Protein AF-A0A6V7J3D5-F1 (afdb_monomer)

Sequence (109 aa):
KNKAHYVNRNVTLDASRMIHCQREVVYLKENTRDIQSPIKFRVNYTLVQEEPVMPREGSPLPDINRYPILNQQEAARIFEASFQKDCGDNDICESNLMIDAELKLPPSV

Mean predicted aligned error: 9.76 Å

Structure (mmCIF, N/CA/C/O backbone):
data_AF-A0A6V7J3D5-F1
#
_entry.id   AF-A0A6V7J3D5-F1
#
loop_
_atom_site.group_PDB
_atom_site.id
_atom_site.type_symbol
_atom_site.label_atom_id
_atom_site.label_alt_id
_atom_site.label_comp_id
_atom_site.label_asym_id
_atom_site.label_entity_id
_atom_site.label_seq_id
_atom_site.pdbx_PDB_ins_code
_atom_site.Cartn_x
_atom_site.Cartn_y
_atom_site.Cartn_z
_atom_site.occupancy
_atom_site.B_iso_or_equiv
_atom_site.auth_seq_id
_atom_site.auth_comp_id
_atom_site.auth_asym_id
_atom_site.auth_atom_id
_atom_site.pdbx_PDB_model_num
ATOM 1 N N . LYS A 1 1 ? 9.035 -23.569 13.492 1.00 44.53 1 LYS A N 1
ATOM 2 C CA . LYS A 1 1 ? 9.610 -23.232 12.164 1.00 44.53 1 LYS A CA 1
ATOM 3 C C . LYS A 1 1 ? 9.153 -21.825 11.802 1.00 44.53 1 LYS A C 1
ATOM 5 O O . LYS A 1 1 ? 7.951 -21.602 11.781 1.00 44.53 1 LYS A O 1
ATOM 10 N N . ASN A 1 2 ? 10.084 -20.887 11.625 1.00 50.44 2 ASN A N 1
ATOM 11 C CA . ASN A 1 2 ? 9.792 -19.473 11.384 1.00 50.44 2 ASN A CA 1
ATOM 12 C C . ASN A 1 2 ? 9.276 -19.315 9.943 1.00 50.44 2 ASN A C 1
ATOM 14 O O . ASN A 1 2 ? 10.057 -19.403 8.999 1.00 50.44 2 ASN A O 1
ATOM 18 N N . LYS A 1 3 ? 7.955 -19.225 9.759 1.00 61.22 3 LYS A N 1
ATOM 19 C CA . LYS A 1 3 ? 7.347 -19.022 8.438 1.00 61.22 3 LYS A CA 1
ATOM 20 C C . LYS A 1 3 ? 7.452 -17.532 8.124 1.00 61.22 3 LYS A C 1
ATOM 22 O O . LYS A 1 3 ? 7.064 -16.709 8.944 1.00 61.22 3 LYS A O 1
ATOM 27 N N . ALA A 1 4 ? 8.010 -17.194 6.969 1.00 65.62 4 ALA A N 1
ATOM 28 C CA . ALA A 1 4 ? 8.067 -15.817 6.501 1.00 65.62 4 ALA A CA 1
ATOM 29 C C . ALA A 1 4 ? 6.648 -15.222 6.417 1.00 65.62 4 ALA A C 1
ATOM 31 O O . ALA A 1 4 ? 5.767 -15.820 5.805 1.00 65.62 4 ALA A O 1
ATOM 32 N N . HIS A 1 5 ? 6.438 -14.050 7.020 1.00 80.62 5 HIS A N 1
ATOM 33 C CA . HIS A 1 5 ? 5.182 -13.288 6.959 1.00 80.62 5 HIS A CA 1
ATOM 34 C C . HIS A 1 5 ? 5.155 -12.317 5.762 1.00 80.62 5 HIS A C 1
ATOM 36 O O . HIS A 1 5 ? 4.578 -11.238 5.845 1.00 80.62 5 HIS A O 1
ATOM 42 N N . TYR A 1 6 ? 5.824 -12.673 4.662 1.00 87.00 6 TYR A N 1
ATOM 43 C CA . TYR A 1 6 ? 5.902 -11.864 3.448 1.00 87.00 6 TYR A CA 1
ATOM 44 C C . TYR A 1 6 ? 5.644 -12.724 2.209 1.00 87.00 6 TYR A C 1
ATOM 46 O O . TYR A 1 6 ? 5.904 -13.929 2.207 1.00 87.00 6 TYR A O 1
ATOM 54 N N . VAL A 1 7 ? 5.132 -12.090 1.154 1.00 89.19 7 VAL A N 1
ATOM 55 C CA . VAL A 1 7 ? 4.831 -12.711 -0.140 1.00 89.19 7 VAL A CA 1
ATOM 56 C C . VAL A 1 7 ? 5.465 -11.854 -1.232 1.00 89.19 7 VAL A C 1
ATOM 58 O O . VAL A 1 7 ? 5.246 -10.647 -1.261 1.00 89.19 7 VAL A O 1
ATOM 61 N N . ASN A 1 8 ? 6.233 -12.481 -2.127 1.00 90.38 8 ASN A N 1
ATOM 62 C CA . ASN A 1 8 ? 6.891 -11.814 -3.254 1.00 90.38 8 ASN A CA 1
ATOM 63 C C . ASN A 1 8 ? 6.280 -12.281 -4.575 1.00 90.38 8 ASN A C 1
ATOM 65 O O . ASN A 1 8 ? 6.039 -13.479 -4.767 1.00 90.38 8 ASN A O 1
ATOM 69 N N . ARG A 1 9 ? 6.012 -11.335 -5.478 1.00 89.44 9 ARG A N 1
ATOM 70 C CA . ARG A 1 9 ? 5.306 -11.569 -6.742 1.00 89.44 9 ARG A CA 1
ATOM 71 C C . ARG A 1 9 ? 5.853 -10.646 -7.819 1.00 89.44 9 ARG A C 1
ATOM 73 O O . ARG A 1 9 ? 6.083 -9.472 -7.554 1.00 89.44 9 ARG A O 1
ATOM 80 N N . ASN A 1 10 ? 5.999 -11.185 -9.025 1.00 91.06 10 ASN A N 1
ATOM 81 C CA . ASN A 1 10 ? 6.324 -10.404 -10.210 1.00 91.06 10 ASN A CA 1
ATOM 82 C C . ASN A 1 10 ? 5.057 -10.248 -11.043 1.00 91.06 10 ASN A C 1
ATOM 84 O O . ASN A 1 10 ? 4.358 -11.230 -11.297 1.00 91.06 10 ASN A O 1
ATOM 88 N N . VAL A 1 11 ? 4.776 -9.018 -11.458 1.00 88.31 11 VAL A N 1
ATOM 89 C CA . VAL A 1 11 ? 3.608 -8.672 -12.266 1.00 88.31 11 VAL A CA 1
ATOM 90 C C . VAL A 1 11 ? 4.095 -7.958 -13.516 1.00 88.31 11 VAL A C 1
ATOM 92 O O . VAL A 1 11 ? 4.931 -7.061 -13.436 1.00 88.31 11 VAL A O 1
ATOM 95 N N . THR A 1 12 ? 3.551 -8.344 -14.667 1.00 87.38 12 THR A N 1
ATOM 96 C CA . THR A 1 12 ? 3.767 -7.647 -15.935 1.00 87.38 12 THR A CA 1
ATOM 97 C C . THR A 1 12 ? 2.500 -6.877 -16.277 1.00 87.38 12 THR A C 1
ATOM 99 O O . THR A 1 12 ? 1.419 -7.461 -16.359 1.00 87.38 12 THR A O 1
ATOM 102 N N . LEU A 1 13 ? 2.631 -5.563 -16.445 1.00 84.62 13 LEU A N 1
ATOM 103 C CA . LEU A 1 13 ? 1.550 -4.695 -16.900 1.00 84.62 13 LEU A CA 1
ATOM 104 C C . LEU A 1 13 ? 1.646 -4.559 -18.421 1.00 84.62 13 LEU A C 1
ATOM 106 O O . LEU A 1 13 ? 2.726 -4.306 -18.949 1.00 84.62 13 LEU A O 1
ATOM 110 N N . ASP A 1 14 ? 0.526 -4.740 -19.113 1.00 79.75 14 ASP A N 1
ATOM 111 C CA . ASP A 1 14 ? 0.416 -4.451 -20.543 1.00 79.75 14 ASP A CA 1
ATOM 112 C C . ASP A 1 14 ? -0.114 -3.020 -20.716 1.00 79.75 14 ASP A C 1
ATOM 114 O O . ASP A 1 14 ? -0.963 -2.574 -19.943 1.00 79.75 14 ASP A O 1
ATOM 118 N N . ALA A 1 15 ? 0.342 -2.305 -21.743 1.00 72.31 15 ALA A N 1
ATOM 119 C CA . ALA A 1 15 ? -0.114 -0.954 -22.068 1.00 72.31 15 ALA A CA 1
ATOM 120 C C . ALA A 1 15 ? -1.635 -0.892 -22.321 1.00 72.31 15 ALA A C 1
ATOM 122 O O . ALA A 1 15 ? -2.259 0.146 -22.113 1.00 72.31 15 ALA A O 1
ATOM 123 N N . SER A 1 16 ? -2.249 -2.015 -22.711 1.00 72.81 16 SER A N 1
ATOM 124 C CA . SER A 1 16 ? -3.706 -2.146 -22.847 1.00 72.81 16 SER A CA 1
ATOM 125 C C . SER A 1 16 ? -4.451 -2.275 -21.505 1.00 72.81 16 SER A C 1
ATOM 127 O O . SER A 1 16 ? -5.640 -1.964 -21.417 1.00 72.81 16 SER A O 1
ATOM 129 N N . ARG A 1 17 ? -3.767 -2.720 -20.441 1.00 65.62 17 ARG A N 1
ATOM 130 C CA . ARG A 1 17 ? -4.310 -2.969 -19.097 1.00 65.62 17 ARG A CA 1
ATOM 131 C C . ARG A 1 17 ? -3.474 -2.232 -18.054 1.00 65.62 17 ARG A C 1
ATOM 133 O O . ARG A 1 17 ? -2.682 -2.825 -17.328 1.00 65.62 17 ARG A O 1
ATOM 140 N N . MET A 1 18 ? -3.729 -0.929 -17.943 1.00 75.31 18 MET A N 1
ATOM 141 C CA . MET A 1 18 ? -3.058 -0.028 -16.994 1.00 75.31 18 MET A CA 1
ATOM 142 C C . MET A 1 18 ? -3.290 -0.374 -15.511 1.00 75.31 18 MET A C 1
ATOM 144 O O . MET A 1 18 ? -2.644 0.203 -14.642 1.00 75.31 18 MET A O 1
ATOM 148 N N . ILE A 1 19 ? -4.213 -1.291 -15.200 1.00 86.00 19 ILE A N 1
ATOM 149 C CA . ILE A 1 19 ? -4.553 -1.680 -13.830 1.00 86.00 19 ILE A CA 1
ATOM 150 C C . ILE A 1 19 ? -4.459 -3.200 -13.696 1.00 86.00 19 ILE A C 1
ATOM 152 O O . ILE A 1 19 ? -5.114 -3.944 -14.428 1.00 86.00 19 ILE A O 1
ATOM 156 N N . HIS A 1 20 ? -3.681 -3.649 -12.713 1.00 86.62 20 HIS A N 1
ATOM 157 C CA . HIS A 1 20 ? -3.632 -5.037 -12.270 1.00 86.62 20 HIS A CA 1
ATOM 158 C C . HIS A 1 20 ? -3.964 -5.111 -10.780 1.00 86.62 20 HIS A C 1
ATOM 160 O O . HIS A 1 20 ? -3.368 -4.404 -9.968 1.00 86.62 20 HIS A O 1
ATOM 166 N N . CYS A 1 21 ? -4.901 -5.987 -10.420 1.00 88.38 21 CYS A N 1
ATOM 167 C CA . CYS A 1 21 ? -5.288 -6.234 -9.036 1.00 88.38 21 CYS A CA 1
ATOM 168 C C . CYS A 1 21 ? -4.880 -7.646 -8.629 1.00 88.38 21 CYS A C 1
ATOM 170 O O . CYS A 1 21 ? -5.176 -8.611 -9.333 1.00 88.38 21 CYS A O 1
ATOM 172 N N . GLN A 1 22 ? -4.282 -7.762 -7.447 1.00 87.69 22 GLN A N 1
ATOM 173 C CA . GLN A 1 22 ? -3.945 -9.037 -6.836 1.00 87.69 22 GLN A CA 1
ATOM 174 C C . GLN A 1 22 ? -4.678 -9.189 -5.505 1.00 87.69 22 GLN A C 1
ATOM 176 O O . GLN A 1 22 ? -4.815 -8.231 -4.747 1.00 87.69 22 GLN A O 1
ATOM 181 N N . ARG A 1 23 ? -5.150 -10.406 -5.222 1.00 91.38 23 ARG A N 1
ATOM 182 C CA . ARG A 1 23 ? -5.800 -10.757 -3.959 1.00 91.38 23 ARG A CA 1
ATOM 183 C C . ARG A 1 23 ? -4.926 -11.745 -3.200 1.00 91.38 23 ARG A C 1
ATOM 185 O O . ARG A 1 23 ? -4.541 -12.768 -3.754 1.00 91.38 23 ARG A O 1
ATOM 192 N N . GLU A 1 24 ? -4.678 -11.452 -1.932 1.00 89.88 24 GLU A N 1
ATOM 193 C CA . GLU A 1 24 ? -3.980 -12.337 -1.002 1.00 89.88 24 GLU A CA 1
ATOM 194 C C . GLU A 1 24 ? -4.884 -12.576 0.212 1.00 89.88 24 GLU A C 1
ATOM 196 O O . GLU A 1 24 ? -5.498 -11.641 0.726 1.00 89.88 24 GLU A O 1
ATOM 201 N N . VAL A 1 25 ? -5.002 -13.834 0.644 1.00 90.31 25 VAL A N 1
ATOM 202 C CA . VAL A 1 25 ? -5.806 -14.217 1.815 1.00 90.31 25 VAL A CA 1
ATOM 203 C C . VAL A 1 25 ? -4.860 -14.505 2.971 1.00 90.31 25 VAL A C 1
ATOM 205 O O . VAL A 1 25 ? -4.007 -15.389 2.880 1.00 90.31 25 VAL A O 1
ATOM 208 N N . VAL A 1 26 ? -5.018 -13.758 4.061 1.00 89.06 26 VAL A N 1
ATOM 209 C CA . VAL A 1 26 ? -4.197 -13.881 5.269 1.00 89.06 26 VAL A CA 1
ATOM 210 C C . VAL A 1 26 ? -5.072 -14.382 6.410 1.00 89.06 26 VAL A C 1
ATOM 212 O O . VAL A 1 26 ? -6.208 -13.945 6.566 1.00 89.06 26 VAL A O 1
ATOM 215 N N . TYR A 1 27 ? -4.534 -15.300 7.209 1.00 88.06 27 TYR A N 1
ATOM 216 C CA . TYR A 1 27 ? -5.230 -15.882 8.353 1.00 88.06 27 TYR A CA 1
ATOM 217 C C . TYR A 1 27 ? -4.649 -15.356 9.659 1.00 88.06 27 TYR A C 1
ATOM 219 O O . TYR A 1 27 ? -3.429 -15.224 9.800 1.00 88.06 27 TYR A O 1
ATOM 227 N N . LEU A 1 28 ? -5.527 -15.102 10.627 1.00 87.75 28 LEU A N 1
ATOM 228 C CA . LEU A 1 28 ? -5.127 -14.777 11.987 1.00 87.75 28 LEU A CA 1
ATOM 229 C C . LEU A 1 28 ? -4.666 -16.049 12.700 1.00 87.75 28 LEU A C 1
ATOM 231 O O . LEU A 1 28 ? -5.306 -17.097 12.614 1.00 87.75 28 LEU A O 1
ATOM 235 N N . LYS A 1 29 ? -3.542 -15.965 13.411 1.00 87.50 29 LYS A N 1
ATOM 236 C CA . LYS A 1 29 ? -3.057 -17.084 14.217 1.00 87.50 29 LYS A CA 1
ATOM 237 C C . LYS A 1 29 ? -3.985 -17.288 15.417 1.00 87.50 29 LYS A C 1
ATOM 239 O O . LYS A 1 29 ? -4.323 -16.325 16.107 1.00 87.50 29 LYS A O 1
ATOM 244 N N . GLU A 1 30 ? -4.336 -18.538 15.701 1.00 87.00 30 GLU A N 1
ATOM 245 C CA . GLU A 1 30 ? -5.079 -18.890 16.913 1.00 87.00 30 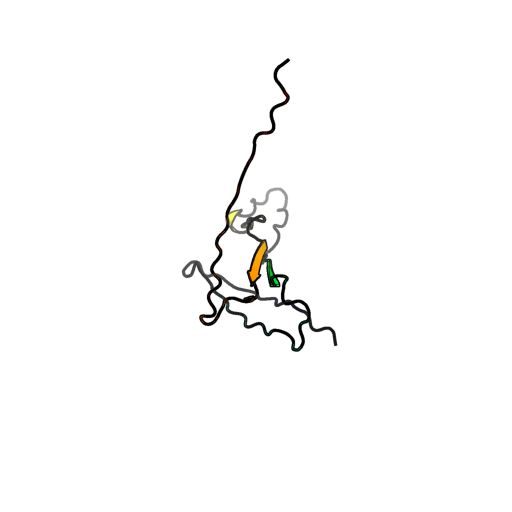GLU A CA 1
ATOM 246 C C . GLU A 1 30 ? -4.375 -18.367 18.177 1.00 87.00 30 GLU A C 1
ATOM 248 O O . GLU A 1 30 ? -3.141 -18.364 18.266 1.00 87.00 30 GLU A O 1
ATOM 253 N N . ASN A 1 31 ? -5.169 -17.945 19.165 1.00 84.75 31 ASN A N 1
ATOM 254 C CA . ASN A 1 31 ? -4.700 -17.381 20.437 1.00 84.75 31 ASN A CA 1
ATOM 255 C C . ASN A 1 31 ? -3.837 -16.113 20.294 1.00 84.75 31 ASN A C 1
ATOM 257 O O . ASN A 1 31 ? -2.897 -15.896 21.068 1.00 84.75 31 ASN A O 1
ATOM 261 N N . THR A 1 32 ? -4.137 -15.267 19.305 1.00 84.25 32 THR A N 1
ATOM 262 C CA . THR A 1 32 ? -3.545 -13.926 19.217 1.00 84.25 32 THR A CA 1
ATOM 263 C C . THR A 1 32 ? -3.936 -13.125 20.462 1.00 84.25 32 THR A C 1
ATOM 265 O O . THR A 1 32 ? -5.112 -12.881 20.704 1.00 84.25 32 THR A O 1
ATOM 268 N N . ARG A 1 33 ? -2.939 -12.769 21.286 1.00 85.69 33 ARG A N 1
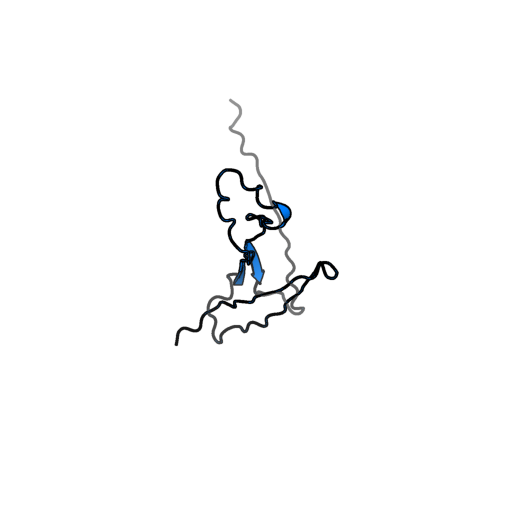ATOM 269 C CA . ARG A 1 33 ? -3.150 -12.082 22.574 1.00 85.69 33 ARG A CA 1
ATOM 270 C C . ARG A 1 33 ? -3.427 -10.591 22.413 1.00 85.69 33 ARG A C 1
ATOM 272 O O . ARG A 1 33 ? -4.177 -10.030 23.201 1.00 85.69 33 ARG A O 1
ATOM 279 N N . ASP A 1 34 ? -2.789 -9.963 21.430 1.00 84.88 34 ASP A N 1
ATOM 280 C CA . ASP A 1 34 ? -2.984 -8.548 21.133 1.00 84.88 34 ASP A CA 1
ATOM 281 C C . ASP A 1 34 ? -4.061 -8.390 20.058 1.00 84.88 34 ASP A C 1
ATOM 283 O O . ASP A 1 34 ? -3.820 -8.646 18.881 1.00 84.88 34 ASP A O 1
ATOM 287 N N . ILE A 1 35 ? -5.254 -8.002 20.502 1.00 84.81 35 ILE A N 1
ATOM 288 C CA . ILE A 1 35 ? -6.414 -7.674 19.661 1.00 84.81 35 ILE A CA 1
ATOM 289 C C . ILE A 1 35 ? -6.792 -6.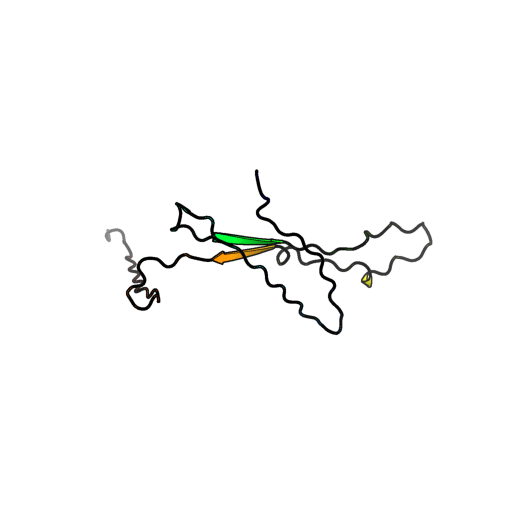191 19.786 1.00 84.81 35 ILE A C 1
ATOM 291 O O . ILE A 1 35 ? -7.913 -5.804 19.477 1.00 84.81 35 ILE A O 1
ATOM 295 N N . GLN A 1 36 ? -5.890 -5.368 20.325 1.00 85.06 36 GLN A N 1
ATOM 296 C CA . GLN A 1 36 ? -6.104 -3.930 20.497 1.00 85.06 36 GLN A CA 1
ATOM 297 C C . GLN A 1 36 ? -5.314 -3.140 19.454 1.00 85.06 36 GLN A C 1
ATOM 299 O O . GLN A 1 36 ? -5.801 -2.139 18.934 1.00 85.06 36 GLN A O 1
ATOM 304 N N . SER A 1 37 ? -4.109 -3.604 19.117 1.00 90.12 37 SER A N 1
ATOM 305 C CA . SER A 1 37 ? -3.298 -2.994 18.068 1.00 90.12 37 SER A CA 1
ATOM 306 C C . SER A 1 37 ? -3.809 -3.385 16.676 1.00 90.12 37 SER A C 1
ATOM 308 O O . SER A 1 37 ? -4.050 -4.569 16.426 1.00 90.12 37 SER A O 1
ATOM 310 N N . PRO A 1 38 ? -3.926 -2.439 15.727 1.00 92.06 38 PRO A N 1
ATOM 311 C CA . PRO A 1 38 ? -4.255 -2.776 14.349 1.00 92.06 38 PRO A CA 1
ATOM 312 C C . PRO A 1 38 ? -3.110 -3.548 13.680 1.00 92.06 38 PRO A C 1
ATOM 314 O O . PRO A 1 38 ? -1.925 -3.285 13.911 1.00 92.06 38 PRO A O 1
ATOM 317 N N . ILE A 1 39 ? -3.459 -4.485 12.799 1.00 91.25 39 ILE A N 1
ATOM 318 C CA . ILE A 1 39 ? -2.487 -5.216 11.984 1.00 91.25 39 ILE A CA 1
ATOM 319 C C . ILE A 1 39 ? -2.070 -4.325 10.818 1.00 91.25 39 ILE A C 1
ATOM 321 O O . ILE A 1 39 ? -2.882 -3.997 9.954 1.00 91.25 39 ILE A O 1
ATOM 325 N N . LYS A 1 40 ? -0.785 -3.967 10.768 1.00 92.62 40 LYS A N 1
ATOM 326 C CA . LYS A 1 40 ? -0.214 -3.173 9.676 1.00 92.62 40 LYS A CA 1
ATOM 327 C C . LYS A 1 40 ? 0.303 -4.076 8.564 1.00 92.62 40 LYS A C 1
ATOM 329 O O . LYS A 1 40 ? 1.160 -4.930 8.791 1.00 92.62 40 LYS A O 1
ATOM 334 N N . PHE A 1 41 ? -0.162 -3.835 7.350 1.00 92.12 41 PHE A N 1
ATOM 335 C CA . PHE A 1 41 ? 0.337 -4.449 6.132 1.00 92.12 41 PHE A CA 1
ATOM 336 C C . PHE A 1 41 ? 1.204 -3.449 5.385 1.00 92.12 41 PHE A C 1
ATOM 338 O O . PHE A 1 41 ? 0.831 -2.291 5.213 1.00 92.12 41 PHE A O 1
ATOM 345 N N . ARG A 1 42 ? 2.364 -3.907 4.919 1.00 92.06 42 ARG A N 1
ATOM 346 C CA . ARG A 1 42 ? 3.275 -3.108 4.104 1.00 92.06 42 ARG A CA 1
ATOM 347 C C . ARG A 1 42 ? 3.452 -3.771 2.750 1.00 92.06 42 ARG A C 1
ATOM 349 O O . ARG A 1 42 ? 3.882 -4.919 2.680 1.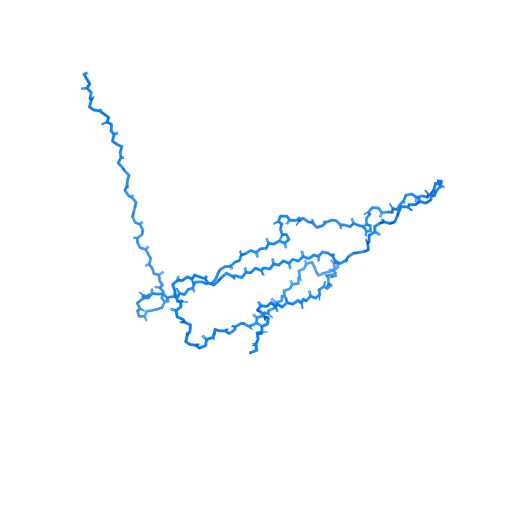00 92.06 42 ARG A O 1
ATOM 356 N N . VAL A 1 43 ? 3.167 -3.024 1.693 1.00 91.06 43 VAL A N 1
ATOM 357 C CA . VAL A 1 43 ? 3.451 -3.414 0.313 1.00 91.06 43 VAL A CA 1
ATOM 358 C C . VAL A 1 43 ? 4.585 -2.541 -0.187 1.00 91.06 43 VAL A C 1
ATOM 360 O O . VAL A 1 43 ? 4.494 -1.319 -0.128 1.00 91.06 43 VAL A O 1
ATOM 363 N N . ASN A 1 44 ? 5.642 -3.182 -0.674 1.00 91.25 44 ASN A N 1
ATOM 364 C CA . ASN A 1 44 ? 6.724 -2.521 -1.389 1.00 91.25 44 ASN A CA 1
ATOM 365 C C . ASN A 1 44 ? 6.777 -3.106 -2.798 1.00 91.25 44 ASN A C 1
ATOM 367 O O . ASN A 1 44 ? 6.649 -4.322 -2.952 1.00 91.25 44 ASN A O 1
ATOM 371 N N . TYR A 1 45 ? 7.008 -2.271 -3.803 1.00 89.62 45 TYR A N 1
ATOM 372 C CA . TYR A 1 45 ? 7.219 -2.729 -5.170 1.00 89.62 45 TYR A CA 1
ATOM 373 C C . TYR A 1 45 ? 8.423 -2.036 -5.801 1.00 89.62 45 TYR A C 1
ATOM 375 O O . TYR A 1 45 ? 8.773 -0.908 -5.463 1.00 89.62 45 TYR A O 1
ATOM 383 N N . THR A 1 46 ? 9.074 -2.745 -6.716 1.00 89.69 46 THR A N 1
ATOM 384 C CA . THR A 1 46 ? 10.228 -2.267 -7.476 1.00 89.69 46 THR A CA 1
ATOM 385 C C . THR A 1 46 ? 9.975 -2.488 -8.958 1.00 89.69 46 THR A C 1
ATOM 387 O O . THR A 1 46 ? 9.199 -3.365 -9.344 1.00 89.69 46 THR A O 1
ATOM 390 N N . LEU A 1 47 ? 10.624 -1.685 -9.800 1.00 88.19 47 LEU A N 1
ATOM 391 C CA . LEU A 1 47 ? 10.618 -1.930 -11.233 1.00 88.19 47 LEU A CA 1
ATOM 392 C C . LEU A 1 47 ? 11.697 -2.965 -11.563 1.00 88.19 47 LEU A C 1
ATOM 394 O O . LEU A 1 47 ? 12.848 -2.817 -11.157 1.00 88.19 47 LEU A O 1
ATOM 398 N N . VAL A 1 48 ? 11.326 -4.013 -12.295 1.00 87.69 48 VAL A N 1
ATOM 399 C CA . VAL A 1 48 ? 12.296 -4.954 -12.862 1.00 87.69 48 VAL A CA 1
ATOM 400 C C . VAL A 1 48 ? 12.768 -4.367 -14.191 1.00 87.69 48 VAL A C 1
ATOM 402 O O . VAL A 1 48 ? 12.023 -4.386 -15.167 1.00 87.69 48 VAL A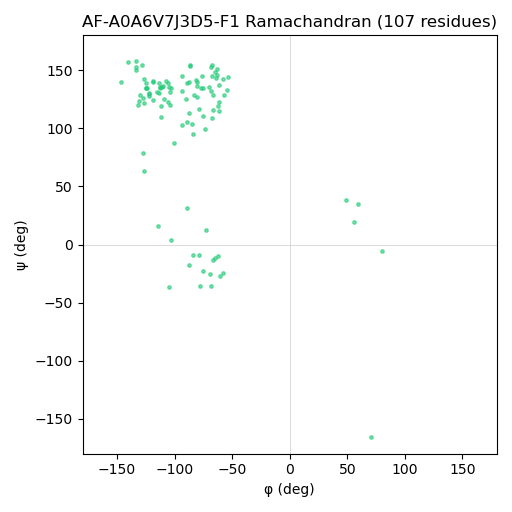 O 1
ATOM 405 N N . GLN A 1 49 ? 13.977 -3.808 -14.212 1.00 82.69 49 GLN A N 1
ATOM 406 C CA . GLN A 1 49 ? 14.598 -3.212 -15.399 1.00 82.69 49 GLN A CA 1
ATOM 407 C C . GLN A 1 49 ? 16.087 -3.536 -15.465 1.00 82.69 49 GLN A C 1
ATOM 409 O O . GLN A 1 49 ? 16.719 -3.801 -14.442 1.00 82.69 49 GLN A O 1
ATOM 414 N N . GLU A 1 50 ? 16.642 -3.479 -16.670 1.00 83.06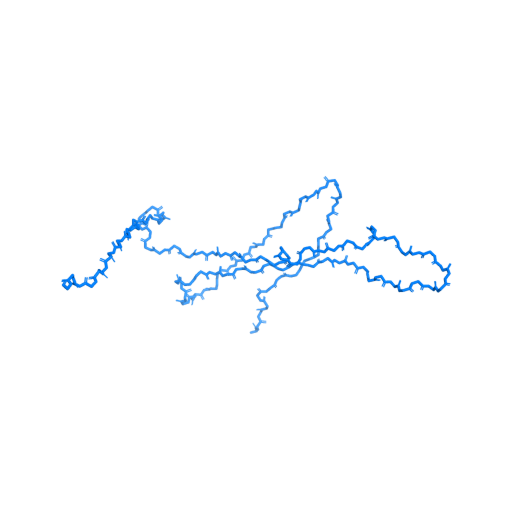 50 GLU A N 1
ATOM 415 C CA . GLU A 1 50 ? 18.088 -3.494 -16.877 1.00 83.06 50 GLU A CA 1
ATOM 416 C C . GLU A 1 50 ? 18.682 -2.120 -16.533 1.00 83.06 50 GLU A C 1
ATOM 418 O O . GLU A 1 50 ? 18.049 -1.080 -16.748 1.00 83.06 50 GLU A O 1
ATOM 423 N N . GLU A 1 51 ? 19.897 -2.107 -15.985 1.00 82.81 51 GLU A N 1
ATOM 424 C CA . GLU A 1 51 ? 20.626 -0.864 -15.731 1.00 82.81 51 GLU A CA 1
ATOM 425 C C . GLU A 1 51 ? 21.300 -0.357 -17.016 1.00 82.81 51 GLU A C 1
ATOM 427 O O . GLU A 1 51 ? 21.842 -1.155 -17.789 1.00 82.81 51 GLU A O 1
ATOM 432 N N . PRO A 1 52 ? 21.293 0.965 -17.268 1.00 83.44 52 PRO A N 1
ATOM 433 C CA . PRO A 1 52 ? 21.923 1.521 -18.453 1.00 83.44 52 PRO A CA 1
ATOM 434 C C . PRO A 1 52 ? 23.443 1.345 -18.393 1.00 83.44 52 PRO A C 1
ATOM 436 O O . PRO A 1 52 ? 24.103 1.749 -17.436 1.00 83.44 52 PRO A O 1
ATOM 439 N N . VAL A 1 53 ? 24.011 0.788 -19.461 1.00 85.50 53 VAL A N 1
ATOM 440 C CA . VAL A 1 53 ? 25.464 0.654 -19.621 1.00 85.50 53 VAL A CA 1
ATOM 441 C C . VAL A 1 53 ? 26.024 1.902 -20.295 1.00 85.50 53 VAL A C 1
ATOM 443 O O . VAL A 1 53 ? 25.443 2.420 -21.251 1.00 85.50 53 VAL A O 1
ATOM 446 N N . MET A 1 54 ? 27.176 2.376 -19.815 1.00 86.50 54 MET A N 1
ATOM 447 C CA . MET A 1 54 ? 27.861 3.520 -20.410 1.00 86.50 54 MET A CA 1
ATOM 448 C C . MET A 1 54 ? 28.260 3.209 -21.868 1.00 86.50 54 MET A C 1
ATOM 450 O O . MET A 1 54 ? 28.972 2.227 -22.108 1.00 86.50 54 MET A O 1
ATOM 454 N N . PRO A 1 55 ? 27.818 4.018 -22.849 1.00 90.00 55 PRO A N 1
ATOM 455 C CA . PRO A 1 55 ? 28.196 3.840 -24.246 1.00 90.00 55 PRO A CA 1
ATOM 456 C C . PRO A 1 55 ? 29.692 4.126 -24.451 1.00 90.00 55 PRO A C 1
ATOM 458 O O . PRO A 1 55 ? 30.306 4.887 -23.703 1.00 90.00 55 PRO A O 1
ATOM 461 N N . ARG A 1 56 ? 30.291 3.536 -25.492 1.00 92.81 56 ARG A N 1
ATOM 462 C CA . ARG A 1 56 ? 31.675 3.852 -25.890 1.00 92.81 56 ARG A CA 1
ATOM 463 C C . ARG A 1 56 ? 31.752 5.274 -26.449 1.00 92.81 56 ARG A C 1
ATOM 465 O O . ARG A 1 56 ? 30.783 5.760 -27.037 1.00 92.81 56 ARG A O 1
ATOM 472 N N . GLU A 1 57 ? 32.908 5.916 -26.334 1.00 91.19 57 GLU A N 1
ATOM 473 C CA . GLU A 1 57 ? 33.131 7.234 -26.935 1.00 91.19 57 GLU A CA 1
ATOM 474 C C . GLU A 1 57 ? 32.824 7.214 -28.442 1.00 91.19 57 GLU A C 1
ATOM 476 O O . GLU A 1 57 ? 33.212 6.294 -29.163 1.00 91.19 57 GLU A O 1
ATOM 481 N N . GLY A 1 58 ? 32.064 8.208 -28.908 1.00 90.94 58 GLY A N 1
ATOM 482 C CA . GLY A 1 58 ? 31.610 8.311 -30.299 1.00 90.94 58 GLY A CA 1
ATOM 483 C C . GLY A 1 58 ? 30.391 7.453 -30.665 1.00 90.94 58 GLY A C 1
ATOM 484 O O . GLY A 1 58 ? 29.884 7.587 -31.777 1.00 90.94 58 GLY A O 1
ATOM 485 N N . SER A 1 59 ? 29.887 6.602 -29.764 1.00 91.44 59 SER A N 1
ATOM 486 C CA . SER A 1 59 ? 28.645 5.849 -29.989 1.00 91.44 59 SER A CA 1
ATOM 487 C C . SER A 1 59 ? 27.400 6.651 -29.567 1.00 91.44 59 SER A C 1
ATOM 489 O O . SER A 1 59 ? 27.501 7.548 -28.724 1.00 91.44 59 SER A O 1
ATOM 491 N N . PRO A 1 60 ? 26.223 6.388 -30.170 1.00 89.00 60 PRO A N 1
ATOM 492 C CA . PRO A 1 60 ? 25.002 7.117 -29.842 1.00 89.00 60 PRO A CA 1
ATOM 493 C C . PRO A 1 60 ? 24.566 6.866 -28.394 1.00 89.00 60 PRO A C 1
ATOM 495 O O . PRO A 1 60 ? 24.760 5.779 -27.846 1.00 89.00 60 PRO A O 1
ATOM 498 N N . LEU A 1 61 ? 23.943 7.879 -27.788 1.00 86.44 61 LEU A N 1
ATOM 499 C CA . LEU A 1 61 ? 23.401 7.774 -26.435 1.00 86.44 61 LEU A CA 1
ATOM 500 C C . LEU A 1 61 ? 22.268 6.730 -26.371 1.00 86.44 61 LEU A C 1
ATOM 502 O O . LEU A 1 61 ? 21.472 6.643 -27.312 1.00 86.44 61 LEU A O 1
ATOM 506 N N . PRO A 1 62 ? 22.158 5.959 -25.270 1.00 86.62 62 PRO A N 1
ATOM 507 C CA . PRO A 1 62 ? 21.027 5.070 -25.044 1.00 86.62 62 PRO A CA 1
ATOM 508 C C . PRO A 1 62 ? 19.702 5.836 -25.042 1.00 86.62 62 PRO A C 1
ATOM 510 O O . PRO A 1 62 ? 19.608 6.945 -24.518 1.00 86.62 62 PRO A O 1
ATOM 513 N N . ASP A 1 63 ? 18.662 5.215 -25.595 1.00 87.44 63 ASP A N 1
ATOM 514 C CA . ASP A 1 63 ? 17.308 5.764 -25.565 1.00 87.44 63 ASP A CA 1
ATOM 515 C C . ASP A 1 63 ? 16.770 5.782 -24.127 1.00 87.44 63 ASP A C 1
ATOM 517 O O . ASP A 1 63 ? 16.571 4.732 -23.509 1.00 87.44 63 ASP A O 1
ATOM 521 N N . ILE A 1 64 ? 16.519 6.987 -23.611 1.00 86.81 64 ILE A N 1
ATOM 522 C CA . ILE A 1 64 ? 16.033 7.219 -22.247 1.00 86.81 64 ILE A CA 1
ATOM 523 C C . ILE A 1 64 ? 14.671 6.564 -21.988 1.00 86.81 64 ILE A C 1
ATOM 525 O O . ILE A 1 64 ? 14.393 6.156 -20.862 1.00 86.81 64 ILE A O 1
ATOM 529 N N . ASN A 1 65 ? 13.845 6.377 -23.024 1.00 86.50 65 ASN A N 1
ATOM 530 C CA . ASN A 1 65 ? 12.515 5.779 -22.883 1.00 86.50 65 ASN A CA 1
ATOM 531 C C . ASN A 1 65 ? 12.563 4.298 -22.474 1.00 86.50 65 ASN A C 1
ATOM 533 O O . ASN A 1 65 ? 11.550 3.737 -22.062 1.00 86.50 65 ASN A O 1
ATOM 537 N N . ARG A 1 66 ? 13.736 3.658 -22.560 1.00 85.06 66 ARG A N 1
ATOM 538 C CA . ARG A 1 66 ? 13.953 2.266 -22.138 1.00 85.06 66 ARG A CA 1
ATOM 539 C C . ARG A 1 66 ? 14.236 2.117 -20.641 1.00 85.06 66 ARG A C 1
ATOM 541 O O . ARG A 1 66 ? 14.252 0.992 -20.154 1.00 85.06 66 ARG A O 1
ATOM 548 N N . TYR A 1 67 ? 14.433 3.223 -19.918 1.00 87.81 67 TYR A N 1
ATOM 549 C CA . TYR A 1 67 ? 14.810 3.226 -18.501 1.00 87.81 67 TYR A CA 1
ATOM 550 C C . TYR A 1 67 ? 13.852 4.093 -17.669 1.00 87.81 67 TYR A C 1
ATOM 552 O O . TYR A 1 67 ? 14.261 5.115 -17.111 1.00 87.81 67 TYR A O 1
ATOM 560 N N . PRO A 1 68 ? 12.559 3.728 -17.594 1.00 86.31 68 PRO A N 1
ATOM 561 C CA . PRO A 1 68 ? 11.608 4.456 -16.766 1.00 86.31 68 PRO A CA 1
ATOM 562 C C . PRO A 1 68 ? 12.005 4.365 -15.290 1.00 86.31 68 PRO A C 1
ATOM 564 O O . PRO A 1 68 ? 12.515 3.344 -14.840 1.00 86.31 68 PRO A O 1
ATOM 567 N N . ILE A 1 69 ? 11.742 5.424 -14.525 1.00 87.12 69 ILE A N 1
ATOM 568 C CA . ILE A 1 69 ? 12.011 5.458 -13.085 1.00 87.12 69 ILE A CA 1
ATOM 569 C C . ILE A 1 69 ? 10.715 5.346 -12.290 1.00 87.12 69 ILE A C 1
ATOM 571 O O . ILE A 1 69 ? 9.696 5.954 -12.620 1.00 87.12 69 ILE A O 1
ATOM 575 N N . LEU A 1 70 ? 10.765 4.570 -11.212 1.00 87.25 70 LEU A N 1
ATOM 576 C CA . LEU A 1 70 ? 9.650 4.441 -10.289 1.00 87.25 70 LEU A CA 1
ATOM 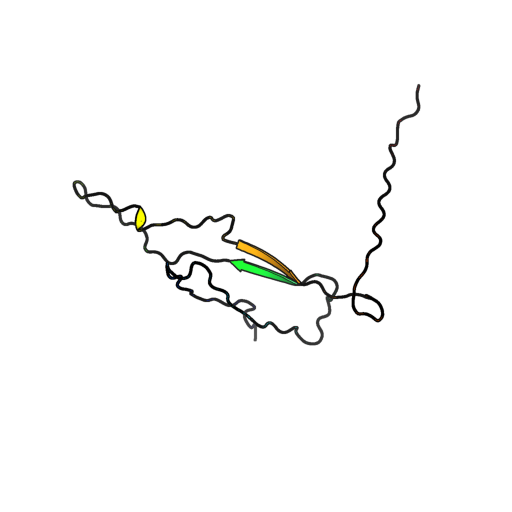577 C C . LEU A 1 70 ? 9.611 5.627 -9.320 1.00 87.25 70 LEU A C 1
ATOM 579 O O . LEU A 1 70 ? 10.634 5.993 -8.740 1.00 87.25 70 LEU A O 1
ATOM 583 N N . ASN A 1 71 ? 8.421 6.182 -9.076 1.00 83.50 71 ASN A N 1
ATOM 584 C CA . ASN A 1 71 ? 8.239 7.131 -7.982 1.00 83.50 71 ASN A CA 1
ATOM 585 C C . ASN A 1 71 ? 8.415 6.410 -6.634 1.00 83.50 71 ASN A C 1
ATOM 587 O O . ASN A 1 71 ? 7.562 5.627 -6.217 1.00 83.50 71 ASN A O 1
ATOM 591 N N . GLN A 1 72 ? 9.518 6.700 -5.948 1.00 79.19 72 GLN A N 1
ATOM 592 C CA . GLN A 1 72 ? 9.898 6.026 -4.707 1.00 79.19 72 GLN A CA 1
ATOM 593 C C . GLN A 1 72 ? 8.983 6.354 -3.518 1.00 79.19 72 GLN A C 1
ATOM 595 O O . GLN A 1 72 ? 8.872 5.531 -2.614 1.00 79.19 72 GLN A O 1
ATOM 600 N N . GLN A 1 73 ? 8.310 7.512 -3.514 1.00 77.38 73 GLN A N 1
ATOM 601 C CA . GLN A 1 73 ? 7.370 7.868 -2.441 1.00 77.38 73 GLN A CA 1
ATOM 602 C C . GLN A 1 73 ? 6.128 6.969 -2.463 1.00 77.38 73 GLN A C 1
ATOM 604 O O . GLN A 1 73 ? 5.619 6.589 -1.415 1.00 77.38 73 GLN A O 1
ATOM 609 N N . GLU A 1 74 ? 5.683 6.583 -3.660 1.00 77.88 74 GLU A N 1
ATOM 610 C CA . GLU A 1 74 ? 4.523 5.709 -3.864 1.00 77.88 74 GLU A CA 1
ATOM 611 C C . GLU A 1 74 ? 4.887 4.216 -3.829 1.00 77.88 74 GLU A C 1
ATOM 613 O O . GLU A 1 74 ? 4.018 3.372 -3.612 1.00 77.88 74 GLU A O 1
ATOM 618 N N . ALA A 1 75 ? 6.175 3.887 -3.992 1.00 82.81 75 ALA A N 1
ATOM 619 C CA . ALA A 1 75 ? 6.709 2.523 -4.053 1.00 82.81 75 ALA A CA 1
ATOM 620 C C . ALA A 1 75 ? 6.553 1.712 -2.755 1.00 82.81 75 ALA A C 1
ATOM 622 O O . ALA A 1 75 ? 6.765 0.496 -2.757 1.00 82.81 75 ALA A O 1
ATOM 623 N N . ALA A 1 76 ? 6.191 2.368 -1.650 1.00 87.19 76 ALA A N 1
ATOM 624 C CA . ALA A 1 76 ? 5.880 1.735 -0.381 1.00 87.19 76 ALA A CA 1
ATOM 625 C C . ALA A 1 76 ? 4.553 2.269 0.158 1.00 87.19 76 ALA A C 1
ATOM 627 O O . ALA A 1 76 ? 4.395 3.465 0.384 1.00 87.19 76 ALA A O 1
ATOM 628 N N . ARG A 1 77 ? 3.609 1.367 0.425 1.00 88.44 77 ARG A N 1
ATOM 629 C CA . ARG A 1 77 ? 2.325 1.710 1.041 1.00 88.44 77 ARG A CA 1
ATOM 630 C C . ARG A 1 77 ? 2.096 0.882 2.290 1.00 88.44 77 ARG A C 1
ATOM 632 O O . ARG A 1 77 ? 2.382 -0.316 2.317 1.00 88.44 77 ARG A O 1
ATOM 639 N N . ILE A 1 78 ? 1.573 1.541 3.318 1.00 91.62 78 ILE A N 1
ATOM 640 C CA . ILE A 1 78 ? 1.154 0.909 4.565 1.00 91.62 78 ILE A CA 1
ATOM 641 C C . ILE A 1 78 ? -0.352 1.084 4.681 1.00 91.62 78 ILE A C 1
ATOM 643 O O . ILE A 1 78 ? -0.866 2.185 4.503 1.00 91.62 78 ILE A O 1
ATOM 647 N N . PHE A 1 79 ? -1.047 -0.004 4.971 1.00 92.12 79 PHE A N 1
ATOM 648 C CA . PHE A 1 79 ? -2.464 0.010 5.303 1.00 92.12 79 PHE A CA 1
ATOM 649 C C . PHE A 1 79 ? -2.698 -0.852 6.534 1.00 92.12 79 PHE A C 1
ATOM 651 O O . PHE A 1 79 ? -1.883 -1.711 6.871 1.00 92.12 79 PHE A O 1
ATOM 658 N N . GLU A 1 80 ? -3.795 -0.601 7.232 1.00 93.50 80 GLU A N 1
ATOM 659 C CA . GLU A 1 80 ? -4.050 -1.195 8.537 1.00 93.50 80 GLU A CA 1
ATOM 660 C C . GLU A 1 80 ? -5.416 -1.876 8.549 1.00 93.50 80 GLU A C 1
ATOM 662 O O . GLU A 1 80 ? -6.371 -1.382 7.950 1.00 93.50 80 GLU A O 1
ATOM 667 N N . ALA A 1 81 ? -5.499 -3.017 9.228 1.00 90.38 81 ALA A N 1
ATOM 668 C CA . ALA A 1 81 ? -6.758 -3.655 9.582 1.00 90.38 81 ALA A CA 1
ATOM 669 C C . ALA A 1 81 ? -6.929 -3.580 11.099 1.00 90.38 81 ALA A C 1
ATOM 671 O O . ALA A 1 81 ? -6.097 -4.097 11.849 1.00 90.38 81 ALA A O 1
ATOM 672 N N . SER A 1 82 ? -7.989 -2.916 11.548 1.00 90.12 82 SER A N 1
ATOM 673 C CA . SER A 1 82 ? -8.353 -2.829 12.959 1.00 90.12 82 SER A CA 1
ATOM 674 C C . SER A 1 82 ? -9.214 -4.017 13.385 1.00 90.12 82 SER A C 1
ATOM 676 O O . SER A 1 82 ? -9.915 -4.630 12.579 1.00 90.12 82 SER A O 1
ATOM 678 N N . PHE A 1 83 ? -9.163 -4.334 14.676 1.00 86.50 83 PHE A N 1
ATOM 679 C CA . PHE A 1 83 ? -10.089 -5.273 15.295 1.00 86.50 83 PHE A CA 1
ATOM 680 C C . PHE A 1 83 ? -11.337 -4.528 15.769 1.00 86.50 83 PHE A C 1
ATOM 682 O O . PHE A 1 83 ? -11.241 -3.422 16.303 1.00 86.50 83 PHE A O 1
ATOM 689 N N . GLN A 1 84 ? -12.502 -5.143 15.583 1.00 83.56 84 GLN A N 1
ATOM 690 C CA . GLN A 1 84 ? -13.738 -4.681 16.207 1.00 83.56 84 GLN A CA 1
ATOM 691 C C . GLN A 1 84 ? -13.647 -4.908 17.715 1.00 83.56 84 GLN A C 1
ATOM 693 O O . GLN A 1 84 ? -13.259 -5.988 18.165 1.00 83.56 84 GLN A O 1
ATOM 698 N N . LYS A 1 85 ? -13.990 -3.883 18.492 1.00 77.50 85 LYS A N 1
ATOM 699 C CA . LYS A 1 85 ? -13.966 -3.937 19.949 1.00 77.50 85 LYS A CA 1
ATOM 700 C C . LYS A 1 85 ? -15.276 -3.399 20.482 1.00 77.50 85 LYS A C 1
ATOM 702 O O . LYS A 1 85 ? -15.578 -2.234 20.252 1.00 77.50 85 LYS A O 1
ATOM 707 N N . ASP A 1 86 ? -15.997 -4.245 21.211 1.00 77.75 86 ASP A N 1
ATOM 708 C CA . ASP A 1 86 ? -17.197 -3.867 21.958 1.00 77.75 86 ASP A CA 1
ATOM 709 C C . ASP A 1 86 ? -18.197 -3.042 21.112 1.00 77.75 86 ASP A C 1
ATOM 711 O O . ASP A 1 86 ? -18.816 -2.108 21.613 1.00 77.75 86 ASP A O 1
ATOM 715 N N . CYS A 1 87 ? -18.356 -3.376 19.819 1.00 83.62 87 CYS A N 1
ATOM 716 C CA . CYS A 1 87 ? -19.188 -2.629 18.860 1.00 83.62 87 CYS A CA 1
ATOM 717 C C . CYS A 1 87 ? -20.711 -2.804 19.077 1.00 83.62 87 CYS A C 1
ATOM 719 O O . CYS A 1 87 ? -21.495 -2.443 18.207 1.00 83.62 87 CYS A O 1
ATOM 721 N N . GLY A 1 88 ? -21.144 -3.374 20.204 1.00 83.88 88 GLY A N 1
ATOM 722 C CA . GLY A 1 88 ? -22.547 -3.712 20.458 1.00 83.88 88 GLY A CA 1
ATOM 723 C C . GLY A 1 88 ? -23.064 -4.883 19.612 1.00 83.88 88 GLY A C 1
ATOM 724 O O . GLY A 1 88 ? -22.293 -5.624 19.009 1.00 83.88 88 GLY A O 1
ATOM 725 N N . ASP A 1 89 ? -24.388 -5.050 19.582 1.00 88.19 89 ASP A N 1
ATOM 726 C CA . ASP A 1 89 ? -25.053 -6.236 19.013 1.00 88.19 89 ASP A CA 1
ATOM 727 C C . ASP A 1 89 ? -25.156 -6.232 17.476 1.00 88.19 89 ASP A C 1
ATOM 729 O O . ASP A 1 89 ? -25.576 -7.223 16.880 1.00 88.19 89 ASP A O 1
ATOM 733 N N . ASN A 1 90 ? -24.826 -5.113 16.823 1.00 86.81 90 ASN A N 1
ATOM 734 C CA . ASN A 1 90 ? -24.891 -4.968 15.366 1.00 86.81 90 ASN A CA 1
ATOM 735 C C . ASN A 1 90 ? -23.513 -5.052 14.685 1.00 86.81 90 ASN A C 1
ATOM 737 O O . ASN A 1 90 ? -23.443 -4.838 13.476 1.00 86.81 90 ASN A O 1
ATOM 741 N N . ASP A 1 91 ? -22.441 -5.326 15.442 1.00 82.31 91 ASP A N 1
ATOM 742 C CA . ASP A 1 91 ? -21.049 -5.384 14.972 1.00 82.31 91 ASP A CA 1
ATOM 743 C C . ASP A 1 91 ? -20.559 -4.098 14.259 1.00 82.31 91 ASP A C 1
ATOM 745 O O . ASP A 1 91 ? -19.558 -4.111 13.534 1.00 82.31 91 ASP A O 1
ATOM 749 N N . ILE A 1 92 ? -21.238 -2.961 14.464 1.00 86.56 92 ILE A N 1
ATOM 750 C CA . ILE A 1 92 ? -20.897 -1.664 13.868 1.00 86.56 92 ILE A CA 1
ATOM 751 C C . ILE A 1 92 ? -20.426 -0.727 14.976 1.00 86.56 92 ILE A C 1
ATOM 753 O O . ILE A 1 92 ? -21.195 -0.266 15.811 1.00 86.56 92 ILE A O 1
ATOM 757 N N . CYS A 1 93 ? -19.132 -0.418 14.969 1.00 85.94 93 CYS A N 1
ATOM 758 C CA . CYS A 1 93 ? -18.544 0.488 15.946 1.00 85.94 93 CYS A CA 1
ATOM 759 C C . CYS A 1 93 ? -18.897 1.952 15.630 1.00 85.94 93 CYS A C 1
ATOM 761 O O . CYS A 1 93 ? -18.378 2.532 14.675 1.00 85.94 93 CYS A O 1
ATOM 763 N N . GLU A 1 94 ? -19.731 2.563 16.469 1.00 88.25 94 GLU A N 1
ATOM 764 C CA . GLU A 1 94 ? -20.106 3.978 16.403 1.00 88.25 94 GLU A CA 1
ATOM 765 C C . GLU A 1 94 ? -19.387 4.769 17.505 1.00 88.25 94 GLU A C 1
ATOM 767 O O . GLU A 1 94 ? -19.292 4.331 18.649 1.00 88.25 94 GLU A O 1
ATOM 772 N N . SER A 1 95 ? -18.834 5.937 17.171 1.00 87.69 95 SER A N 1
ATOM 773 C CA . SER A 1 95 ? -18.061 6.759 18.114 1.00 87.69 95 SER A CA 1
ATOM 774 C C . SER A 1 95 ? -18.660 8.154 18.247 1.00 87.69 95 SER A C 1
ATOM 776 O O . SER A 1 95 ? -18.830 8.849 17.248 1.00 87.69 95 SER A O 1
ATOM 778 N N . ASN A 1 96 ? -18.916 8.593 19.482 1.00 90.38 96 ASN A N 1
ATOM 779 C CA . ASN A 1 96 ? -19.262 9.980 19.795 1.00 90.38 96 ASN A CA 1
ATOM 780 C C . ASN A 1 96 ? -18.026 10.708 20.341 1.00 90.38 96 ASN A C 1
ATOM 782 O O . ASN A 1 96 ? -17.772 10.711 21.546 1.00 90.38 96 ASN A O 1
ATOM 786 N N . LEU A 1 97 ? -17.219 11.268 19.440 1.00 93.44 97 LEU A N 1
ATOM 787 C CA . LEU A 1 97 ? -15.999 11.985 19.801 1.00 93.44 97 LEU A CA 1
ATOM 788 C C . LEU A 1 97 ? -16.329 13.453 20.092 1.00 93.44 97 LEU A C 1
ATOM 790 O O . LEU A 1 97 ? -16.691 14.200 19.186 1.00 93.44 97 LEU A O 1
ATOM 794 N N . MET A 1 98 ? -16.175 13.865 21.350 1.00 93.94 98 MET A N 1
ATOM 795 C CA . MET A 1 98 ? -16.327 15.256 21.783 1.00 93.94 98 MET A CA 1
ATOM 796 C C . MET A 1 98 ? -14.962 15.830 22.160 1.00 93.94 98 MET A C 1
ATOM 798 O O . MET A 1 98 ? -14.156 15.159 22.804 1.00 93.94 98 MET A O 1
ATOM 802 N N . ILE A 1 99 ? -14.697 17.061 21.726 1.00 94.75 99 ILE A N 1
ATOM 803 C CA . ILE A 1 99 ? -13.437 17.764 21.972 1.00 94.75 99 ILE A CA 1
ATOM 804 C C . ILE A 1 99 ? -13.777 19.112 22.594 1.00 94.75 99 ILE A C 1
ATOM 806 O O . ILE A 1 99 ? -14.451 19.922 21.961 1.00 94.75 99 ILE A O 1
ATOM 810 N N . ASP A 1 100 ? -13.254 19.359 23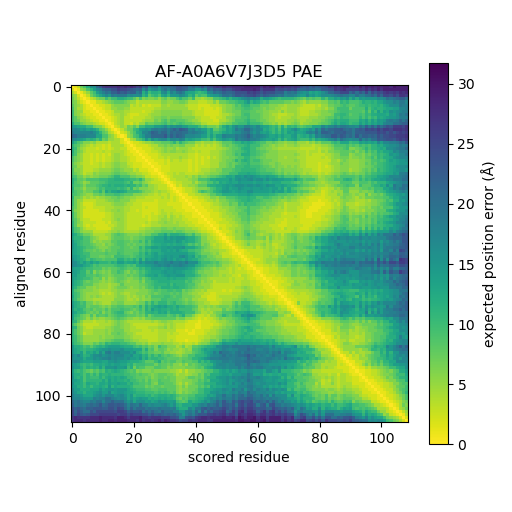.792 1.00 93.44 100 ASP A N 1
ATOM 811 C CA . ASP A 1 100 ? -13.354 20.645 24.474 1.00 93.44 100 ASP A CA 1
ATOM 812 C C . ASP A 1 100 ? -11.976 21.307 24.538 1.00 93.44 100 ASP A C 1
ATOM 814 O O . ASP A 1 100 ? -10.969 20.666 24.850 1.00 93.44 100 ASP A O 1
ATOM 818 N N . ALA A 1 101 ? -11.927 22.605 24.243 1.00 92.38 101 ALA A N 1
ATOM 819 C CA . ALA A 1 101 ? -10.717 23.412 24.327 1.00 92.38 101 ALA A CA 1
ATOM 820 C C . ALA A 1 101 ? -10.962 24.627 25.224 1.00 92.38 101 ALA A C 1
ATOM 822 O O . ALA A 1 101 ? -11.964 25.324 25.082 1.00 92.38 101 ALA A O 1
ATOM 823 N N . GLU A 1 102 ? -10.019 24.900 26.125 1.00 93.31 102 GLU A N 1
ATOM 824 C CA . GLU A 1 102 ? -10.074 26.038 27.041 1.00 93.31 102 GLU A CA 1
ATOM 825 C C . GLU A 1 102 ? -8.833 26.918 26.861 1.00 93.31 102 GLU A C 1
ATOM 827 O O . GLU A 1 102 ? -7.696 26.439 26.880 1.00 93.31 102 GLU A O 1
ATOM 832 N N . LEU A 1 103 ? -9.051 28.226 26.717 1.00 88.50 103 LEU A N 1
ATOM 833 C CA . LEU A 1 103 ? -7.982 29.216 26.702 1.00 88.50 103 LEU A CA 1
ATOM 834 C C . LEU A 1 103 ? -7.698 29.683 28.134 1.00 88.50 103 LEU A C 1
ATOM 836 O O . LEU A 1 103 ? -8.447 30.478 28.697 1.00 88.50 103 LEU A O 1
ATOM 840 N N . LYS A 1 104 ? -6.582 29.229 28.711 1.00 86.94 104 LYS A N 1
ATOM 841 C CA . LYS A 1 104 ? -6.114 29.713 30.017 1.00 86.94 104 LYS A CA 1
ATOM 842 C C . LYS A 1 104 ? -5.318 31.002 29.844 1.00 86.94 104 LYS A C 1
ATOM 844 O O . LYS A 1 104 ? -4.124 30.962 29.551 1.00 86.94 104 LYS A O 1
ATOM 849 N N . LEU A 1 105 ? -5.986 32.142 30.010 1.00 86.19 105 LEU A N 1
ATOM 850 C CA . LEU A 1 105 ? -5.322 33.444 30.051 1.00 86.19 105 LEU A CA 1
ATOM 851 C C . LEU A 1 105 ? -4.739 33.708 31.451 1.00 86.19 105 LEU A C 1
ATOM 853 O O . LEU A 1 105 ? -5.374 33.358 32.449 1.00 86.19 105 LEU A O 1
ATOM 857 N N . PRO A 1 106 ? -3.551 34.330 31.554 1.00 82.69 106 PRO A N 1
ATOM 858 C CA . PRO A 1 106 ? -3.066 34.850 32.826 1.00 82.69 106 PRO A CA 1
ATOM 859 C C . PRO A 1 106 ? -3.999 35.965 33.339 1.00 82.69 106 PRO A C 1
ATOM 861 O O . PRO A 1 106 ? -4.634 36.648 32.530 1.00 82.69 106 PRO A O 1
ATOM 864 N N . PRO A 1 107 ? -4.100 36.162 34.665 1.00 78.19 107 PRO A N 1
ATOM 865 C CA . PRO A 1 107 ? -4.936 37.210 35.238 1.00 78.19 107 PRO A CA 1
ATOM 866 C C . PRO A 1 107 ? -4.468 38.593 34.771 1.00 78.19 107 PRO A C 1
ATOM 868 O O . PRO A 1 107 ? -3.269 38.873 34.736 1.00 78.19 107 PRO A O 1
ATOM 871 N N . SER A 1 108 ? -5.425 39.449 34.416 1.00 77.56 108 SER A N 1
ATOM 872 C CA . SER A 1 108 ? -5.181 40.849 34.070 1.00 77.56 108 SER A CA 1
ATOM 873 C C . SER A 1 108 ? -4.592 41.579 35.282 1.00 77.56 108 SER A C 1
ATOM 875 O O . SER A 1 108 ? -5.227 41.603 36.337 1.00 77.56 108 SER A O 1
ATOM 877 N N . VAL A 1 109 ? -3.378 42.117 35.126 1.00 63.94 109 VAL A N 1
ATOM 878 C CA . VAL A 1 109 ? -2.673 42.952 36.120 1.00 63.94 109 VAL A CA 1
ATOM 879 C C . VAL A 1 109 ? -3.319 44.327 36.216 1.00 63.94 109 VAL A C 1
ATOM 881 O O . VAL A 1 109 ? -3.658 44.878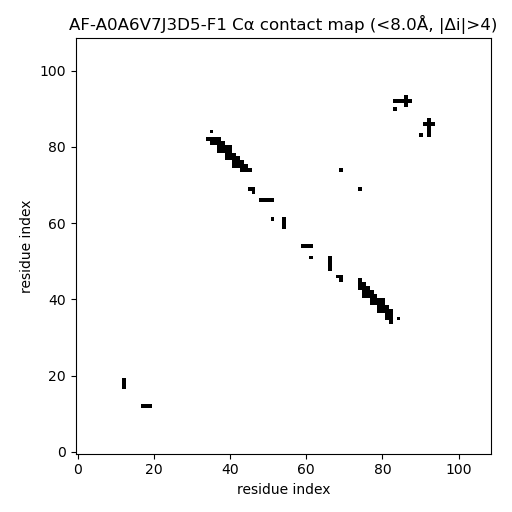 35.143 1.00 63.94 109 VAL A O 1
#

InterPro domains:
  IPR013649 Integrin alpha, first immunoglubulin-like domain [PF08441] (3-86)
  IPR032695 Integrin domain superfamily [SSF69179] (2-89)

pLDDT: mean 85.3, std 8.09, range [44.53, 94.75]

Organism: NCBI:txid1563983

Radius of gyration: 25.59 Å; Cα contacts (8 Å, |Δi|>4): 57; chains: 1; bounding box: 58×66×66 Å

Secondary structure (DSSP, 8-state):
----S---------TT-----------PPTT-S--SSPEEEEEE-----PPPPPPPTTSPPP-GGGS----TTTSEEEEEEPPP-S-TTTT-------------PPPP-

Solvent-accessible surface area (backbone atoms only — not comparable to full-atom values): 8335 Å² total; per-residue (Å²): 131,92,74,77,94,73,87,89,85,89,83,86,78,48,92,91,43,88,72,86,88,85,88,83,91,82,82,82,65,86,86,67,81,75,67,80,67,56,52,75,45,76,51,74,65,79,84,90,73,79,80,87,73,86,68,60,90,94,52,76,80,80,69,66,88,78,58,79,80,76,64,71,81,72,31,51,48,75,52,72,49,72,62,90,68,90,28,63,97,77,74,54,76,81,81,89,86,81,86,88,87,82,86,86,73,80,82,87,129

Foldseek 3Di:
DDDDPDDDDDDDADPVHPDDDDDDDDDDDPPPPDQQDWDKDKAADDDPADDDDDDDPPDDDDDCVRPDDDDRVVRMDIDTGHHQDCCPDVSHNDDDDDDDDDDDDDDDD